Protein AF-V5GY57-F1 (afdb_monomer)

Mean predicted aligned error: 12.01 Å

Nearest PDB structures (foldseek):
  3sp1-assembly2_B  TM=2.865E-01  e=2.437E+00  Borreliella burgdorferi

Foldseek 3Di:
DDDDDDDDDPPDDDDADADDQDPLLPDDLVLNVQLVVQLCVPDDPVLVVLLVVLCVVVVHPHSSVSQNVLSVDRDSLVVVVVSDPPVSSVSSVVSSVVSVVVSVVVDDPPDDDDD

Sequence (115 aa):
MNSLSVCLVLVLFVVATSARQS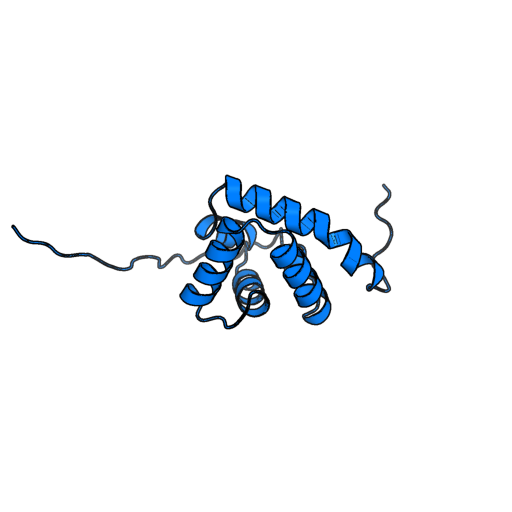FLCSMDDKALQEQLDCQRQFARAEMRRQLDQVNAELKCKDDLCSIRYLCRFANTEEALRQVFSWNQLSQFHQLVNRCRHGVQAARPGFGRWRG

Secondary structure (DSSP, 8-state):
----------------------GGGGS-HHHHHHHHHHHHHHS-HHHHHHHHHHHHHTT-SSHHHHHHHHTTSS-HHHHHHHHS-HHHHHHHHHHHHHHHHHHGGG-TT------

Structure (mmCIF, N/CA/C/O backbone):
data_AF-V5GY57-F1
#
_entry.id   AF-V5GY57-F1
#
loop_
_atom_site.group_PDB
_atom_site.id
_atom_site.type_symbol
_atom_site.label_atom_id
_atom_site.label_alt_id
_atom_site.label_comp_id
_atom_site.label_asym_id
_atom_site.label_entity_id
_atom_site.label_seq_id
_atom_site.pdbx_PDB_ins_code
_atom_site.Cartn_x
_atom_site.Cartn_y
_atom_site.Cartn_z
_atom_site.occupancy
_atom_site.B_iso_or_equiv
_atom_site.auth_seq_id
_ato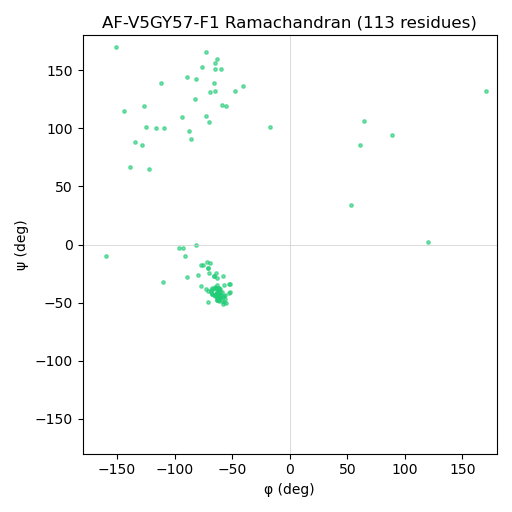m_site.auth_comp_id
_atom_site.auth_asym_id
_atom_site.auth_atom_id
_atom_site.pdbx_PDB_model_num
ATOM 1 N N . MET A 1 1 ? -24.617 4.859 35.527 1.00 45.19 1 MET A N 1
ATOM 2 C CA . MET A 1 1 ? -23.295 4.233 35.757 1.00 45.19 1 MET A CA 1
ATOM 3 C C . MET A 1 1 ? -23.384 2.760 35.375 1.00 45.19 1 MET A C 1
ATOM 5 O O . MET A 1 1 ? -24.442 2.189 35.605 1.00 45.19 1 MET A O 1
ATOM 9 N N . ASN A 1 2 ? -22.287 2.220 34.816 1.00 34.34 2 ASN A N 1
ATOM 10 C CA . ASN A 1 2 ? -22.024 0.849 34.311 1.00 34.34 2 ASN A CA 1
ATOM 11 C C . ASN A 1 2 ? -22.417 0.670 32.828 1.00 34.34 2 ASN A C 1
ATOM 13 O O . ASN A 1 2 ? -23.595 0.566 32.525 1.00 34.34 2 ASN A O 1
ATOM 17 N N . SER A 1 3 ? -21.542 0.819 31.821 1.00 48.03 3 SER A N 1
ATOM 18 C CA . SER A 1 3 ? -20.206 0.241 31.541 1.00 48.03 3 SER A CA 1
ATOM 19 C C . SER A 1 3 ? -20.238 -1.276 31.330 1.00 48.03 3 SER A C 1
ATOM 21 O O . SER A 1 3 ? -20.393 -2.008 32.302 1.00 48.03 3 SER A O 1
ATOM 23 N N . LEU A 1 4 ? -20.079 -1.729 30.076 1.00 46.94 4 LEU A N 1
ATOM 24 C CA . LEU A 1 4 ? -18.940 -2.537 29.603 1.00 46.94 4 LEU A CA 1
ATOM 25 C C . LEU A 1 4 ? -19.183 -3.075 28.178 1.00 46.94 4 LEU A C 1
ATOM 27 O O . LEU A 1 4 ? -20.237 -3.619 27.860 1.00 46.94 4 LEU A O 1
ATOM 31 N N . SER A 1 5 ? -18.159 -2.897 27.344 1.00 53.44 5 SER A N 1
ATOM 32 C CA . SER A 1 5 ? -17.963 -3.444 26.003 1.00 53.44 5 SER A CA 1
ATOM 33 C C . SER A 1 5 ? -18.386 -4.903 25.849 1.00 53.44 5 SER A C 1
ATOM 35 O O . SER A 1 5 ? -17.966 -5.755 26.629 1.00 53.44 5 SER A O 1
ATOM 37 N N . VAL A 1 6 ? -19.072 -5.212 24.747 1.00 49.66 6 VAL A N 1
ATOM 38 C CA . VAL A 1 6 ? -19.076 -6.567 24.185 1.00 49.66 6 VAL A CA 1
ATOM 39 C C . VAL A 1 6 ? -18.272 -6.532 22.894 1.00 49.66 6 VAL A C 1
ATOM 41 O O . VAL A 1 6 ? -18.710 -6.041 21.856 1.00 49.66 6 VAL A O 1
ATOM 44 N N . CYS A 1 7 ? -17.034 -6.994 23.032 1.00 44.28 7 CYS A N 1
ATOM 45 C CA . CYS A 1 7 ? -16.089 -7.263 21.966 1.00 44.28 7 CYS A CA 1
ATOM 46 C C . CYS A 1 7 ? -16.571 -8.401 21.052 1.00 44.28 7 CYS A C 1
ATOM 48 O O . CYS A 1 7 ? -17.164 -9.369 21.517 1.00 44.28 7 CYS A O 1
ATOM 50 N N . LEU A 1 8 ? -16.142 -8.318 19.788 1.00 50.69 8 LEU A N 1
ATOM 51 C CA . LEU A 1 8 ? -15.819 -9.448 18.908 1.00 50.69 8 LEU A CA 1
ATOM 52 C C . LEU A 1 8 ? -16.950 -10.440 18.588 1.00 50.69 8 LEU A C 1
ATOM 54 O O . LEU A 1 8 ? -17.002 -11.547 19.113 1.00 50.69 8 LEU A O 1
ATOM 58 N N . VAL A 1 9 ? -17.739 -10.113 17.562 1.00 51.53 9 VAL A N 1
ATOM 59 C CA . VAL A 1 9 ? -18.297 -11.140 16.670 1.00 51.53 9 VAL A CA 1
ATOM 60 C C . VAL A 1 9 ? -18.117 -10.688 15.222 1.00 51.53 9 VAL A C 1
ATOM 62 O O . VAL A 1 9 ? -18.989 -10.062 14.633 1.00 51.53 9 VAL A O 1
ATOM 65 N N . LEU A 1 10 ? -16.968 -11.018 14.637 1.00 44.72 10 LEU A N 1
ATOM 66 C CA . LEU A 1 10 ? -16.818 -11.120 13.184 1.00 44.72 10 LEU A CA 1
ATOM 67 C C . LEU A 1 10 ? -16.342 -12.534 12.858 1.00 44.72 10 LEU A C 1
ATOM 69 O O . LEU A 1 10 ? -15.233 -12.770 12.391 1.00 44.72 10 LEU A O 1
ATOM 73 N N . VAL A 1 11 ? -17.211 -13.498 13.160 1.00 58.12 11 VAL A N 1
ATOM 74 C CA . VAL A 1 11 ? -17.190 -14.801 12.502 1.00 58.12 11 VAL A CA 1
ATOM 75 C C . VAL A 1 11 ? -18.059 -14.647 11.260 1.00 58.12 11 VAL A C 1
ATOM 77 O O . VAL A 1 11 ? -19.281 -14.716 11.345 1.00 58.12 11 VAL A O 1
ATOM 80 N N . LEU A 1 12 ? -17.437 -14.404 10.110 1.00 44.22 12 LEU A N 1
ATOM 81 C CA . LEU A 1 12 ? -18.102 -14.538 8.818 1.00 44.22 12 LEU A CA 1
ATOM 82 C C . LEU A 1 12 ? -17.416 -15.653 8.036 1.00 44.22 12 LEU A C 1
ATOM 84 O O 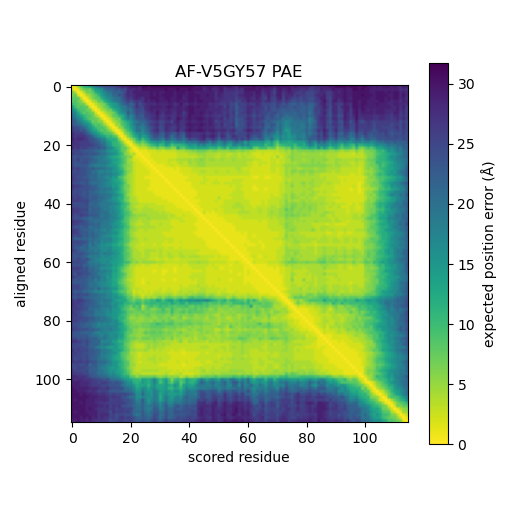. LEU A 1 12 ? -16.353 -15.485 7.444 1.00 44.22 12 LEU A O 1
ATOM 88 N N . PHE A 1 13 ? -18.064 -16.816 8.070 1.00 45.78 13 PHE A N 1
ATOM 89 C CA . PHE A 1 13 ? -17.940 -17.842 7.046 1.00 45.78 13 PHE A CA 1
ATOM 90 C C . PHE A 1 13 ? -18.275 -17.214 5.689 1.00 45.78 13 PHE A C 1
ATOM 92 O O . PHE A 1 13 ? -19.405 -16.776 5.48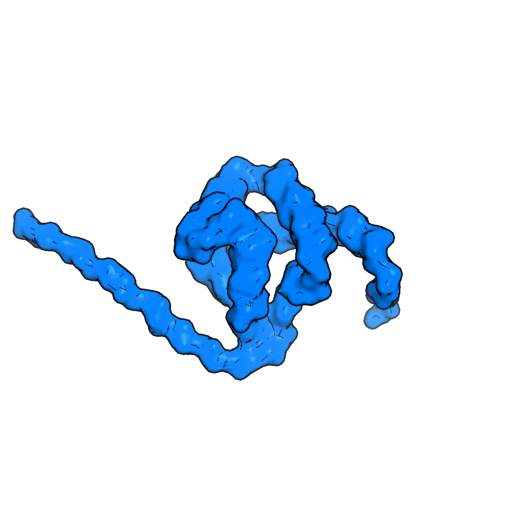7 1.00 45.78 13 PHE A O 1
ATOM 99 N N . VAL A 1 14 ? -17.335 -17.217 4.743 1.00 54.91 14 VAL A N 1
ATOM 100 C CA . VAL A 1 14 ? -17.647 -16.967 3.330 1.00 54.91 14 VAL A CA 1
ATOM 101 C C . VAL A 1 14 ? -17.118 -18.137 2.513 1.00 54.91 14 VAL A C 1
ATOM 103 O O . VAL A 1 14 ? -15.921 -18.277 2.263 1.00 54.91 14 VAL A O 1
ATOM 106 N N . VAL A 1 15 ? -18.059 -19.010 2.152 1.00 45.72 15 VAL A N 1
ATOM 107 C CA . VAL A 1 15 ? -17.893 -20.093 1.185 1.00 45.72 15 VAL A CA 1
ATOM 108 C C . VAL A 1 15 ? -17.630 -19.480 -0.190 1.00 45.72 15 VAL A C 1
ATOM 110 O O . VAL A 1 15 ? -18.299 -18.541 -0.618 1.00 45.72 15 VAL A O 1
ATOM 113 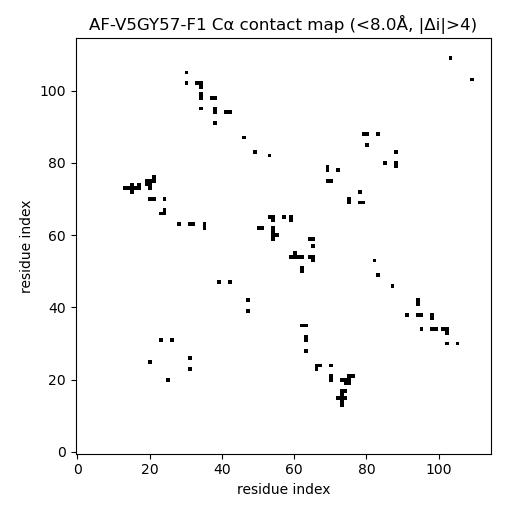N N . ALA A 1 16 ? -16.609 -20.010 -0.854 1.00 49.75 16 ALA A N 1
ATOM 114 C CA . ALA A 1 16 ? -16.045 -19.502 -2.087 1.00 49.75 16 ALA A CA 1
ATOM 115 C C . ALA A 1 16 ? -16.974 -19.667 -3.298 1.00 49.75 16 ALA A C 1
ATOM 117 O O . ALA A 1 16 ? -17.417 -20.769 -3.611 1.00 49.75 16 ALA A O 1
ATOM 118 N N . THR A 1 17 ? -17.139 -18.584 -4.059 1.00 45.50 17 THR A N 1
ATOM 119 C CA . THR A 1 17 ? -17.289 -18.655 -5.517 1.00 45.50 17 THR A CA 1
ATOM 120 C C . THR A 1 17 ? -16.240 -17.725 -6.130 1.00 45.50 17 THR A C 1
ATOM 122 O O . THR A 1 17 ? -16.143 -16.546 -5.798 1.00 45.50 17 THR A O 1
ATOM 125 N N . SER A 1 18 ? -15.349 -18.296 -6.935 1.00 51.50 18 SER A N 1
ATOM 126 C CA . SER A 1 18 ? -14.202 -17.637 -7.555 1.00 51.50 18 SER A CA 1
ATOM 127 C C . SER A 1 18 ? -14.623 -16.884 -8.817 1.00 51.50 18 SER A C 1
ATOM 129 O O . SER A 1 18 ? -15.170 -17.494 -9.729 1.00 51.50 18 SER A O 1
ATOM 131 N N . ALA A 1 19 ? -14.321 -15.583 -8.919 1.00 45.44 19 ALA A N 1
ATOM 132 C CA . ALA A 1 19 ? -14.337 -14.905 -10.228 1.00 45.44 19 ALA A CA 1
ATOM 133 C C . ALA A 1 19 ? -13.543 -13.588 -10.351 1.00 45.44 19 ALA A C 1
ATOM 135 O O . ALA A 1 19 ? -13.386 -13.101 -11.468 1.00 45.44 19 ALA A O 1
ATOM 136 N N . ARG A 1 20 ? -13.023 -12.976 -9.276 1.00 52.16 20 ARG A N 1
ATOM 137 C CA . ARG A 1 20 ? -12.196 -11.754 -9.390 1.00 52.16 20 ARG A CA 1
ATOM 138 C C . ARG A 1 20 ? -11.001 -11.801 -8.445 1.00 52.16 20 ARG A C 1
ATOM 140 O O . ARG A 1 20 ? -10.917 -11.039 -7.488 1.00 52.16 20 ARG A O 1
ATOM 147 N N . GLN A 1 21 ? -10.071 -12.719 -8.704 1.00 57.91 21 GLN A N 1
ATOM 148 C CA . GLN A 1 21 ? -8.761 -12.662 -8.060 1.00 57.91 21 GLN A CA 1
ATOM 149 C C . GLN A 1 21 ? -8.131 -11.310 -8.426 1.00 57.91 21 GLN A C 1
ATOM 151 O O . GLN A 1 21 ? -8.010 -10.979 -9.607 1.00 57.91 21 GLN A O 1
ATOM 156 N N . SER A 1 22 ? -7.821 -10.486 -7.421 1.00 68.94 22 SER A N 1
ATOM 157 C CA . SER A 1 22 ? -7.313 -9.137 -7.676 1.00 68.94 22 SER A CA 1
ATOM 158 C C . SER A 1 22 ? -6.007 -9.204 -8.481 1.00 68.94 22 SER A C 1
ATOM 160 O O . SER A 1 22 ? -5.248 -10.168 -8.371 1.00 68.94 22 SER A O 1
ATOM 162 N N . PHE A 1 23 ? -5.715 -8.176 -9.284 1.00 78.69 23 PHE A N 1
ATOM 163 C CA . PHE A 1 23 ? -4.466 -8.098 -10.056 1.00 78.69 23 PHE A CA 1
ATOM 164 C C . PHE A 1 23 ? -3.214 -8.291 -9.183 1.00 78.69 23 PHE A C 1
ATOM 166 O O . PHE A 1 23 ? -2.248 -8.907 -9.621 1.00 78.69 23 PHE A O 1
ATOM 173 N N . LEU A 1 24 ? -3.257 -7.823 -7.932 1.00 80.81 24 LEU A N 1
ATOM 174 C CA . LEU A 1 24 ? -2.179 -7.996 -6.956 1.00 80.81 24 LEU A CA 1
ATOM 175 C C . LEU A 1 24 ? -1.976 -9.472 -6.584 1.00 80.81 24 LEU A C 1
ATOM 177 O O . LEU A 1 24 ? -0.850 -9.935 -6.444 1.00 80.81 24 LEU A O 1
ATOM 181 N N . CYS A 1 25 ? -3.061 -10.242 -6.493 1.00 84.75 25 CYS A N 1
ATOM 182 C CA . CYS A 1 25 ? -3.013 -11.651 -6.115 1.00 84.75 25 CYS A CA 1
ATOM 183 C C . CYS A 1 25 ? -2.435 -12.569 -7.197 1.00 84.75 25 CYS A C 1
ATOM 185 O O . CYS A 1 25 ? -2.109 -13.711 -6.886 1.00 84.75 25 CYS A O 1
ATOM 187 N N . SER A 1 26 ? -2.326 -12.109 -8.449 1.00 83.81 26 SER A N 1
ATOM 188 C CA . SER A 1 26 ? -1.699 -12.867 -9.542 1.00 83.81 26 SER A CA 1
ATOM 189 C C . SER A 1 26 ? -0.229 -12.503 -9.775 1.00 83.81 26 SER A C 1
ATOM 191 O O . SER A 1 26 ? 0.413 -13.077 -10.654 1.00 83.81 26 SER A O 1
ATOM 193 N N . MET A 1 27 ? 0.316 -11.530 -9.041 1.00 82.75 27 MET A N 1
ATOM 194 C CA . MET A 1 27 ? 1.742 -11.192 -9.073 1.00 82.75 27 MET A CA 1
ATOM 195 C C . MET A 1 27 ? 2.561 -12.212 -8.284 1.00 82.75 27 MET A C 1
ATOM 197 O O . MET A 1 27 ? 2.050 -12.809 -7.335 1.00 82.75 27 MET A O 1
ATOM 201 N N . ASP A 1 28 ? 3.830 -12.395 -8.647 1.00 87.81 28 ASP A N 1
ATOM 202 C CA . ASP A 1 28 ? 4.829 -13.000 -7.761 1.00 87.81 28 ASP A CA 1
ATOM 203 C C . ASP A 1 28 ? 5.224 -12.016 -6.647 1.00 87.81 28 ASP A C 1
ATOM 205 O O . ASP A 1 28 ? 4.897 -10.832 -6.714 1.00 87.81 28 ASP A O 1
ATOM 209 N N . ASP A 1 29 ? 5.889 -12.501 -5.597 1.00 87.75 29 ASP A N 1
ATOM 210 C CA . ASP A 1 29 ? 6.181 -11.690 -4.407 1.00 87.75 29 ASP A CA 1
ATOM 211 C C . ASP A 1 29 ? 7.092 -10.498 -4.697 1.00 87.75 29 ASP A C 1
ATOM 213 O O . ASP A 1 29 ? 6.896 -9.436 -4.112 1.00 87.75 29 ASP A O 1
ATOM 217 N N . LYS A 1 30 ? 8.046 -10.632 -5.624 1.00 87.19 30 LYS A N 1
ATOM 218 C CA . LYS A 1 30 ? 8.964 -9.540 -5.959 1.00 87.19 30 LYS A CA 1
ATOM 219 C C . LYS A 1 30 ? 8.225 -8.433 -6.708 1.00 87.19 30 LYS A C 1
ATOM 221 O O . LYS A 1 30 ? 8.293 -7.273 -6.313 1.00 87.19 30 LYS A O 1
ATOM 226 N N . ALA A 1 31 ? 7.474 -8.801 -7.744 1.00 85.69 31 ALA A N 1
ATOM 227 C CA . ALA A 1 31 ? 6.651 -7.861 -8.500 1.00 85.69 31 ALA A CA 1
ATOM 228 C C . ALA A 1 31 ? 5.572 -7.201 -7.624 1.00 85.69 31 ALA A C 1
ATOM 230 O O . ALA A 1 31 ? 5.272 -6.016 -7.778 1.00 85.69 31 ALA A O 1
ATOM 231 N N . LEU A 1 32 ? 4.992 -7.963 -6.692 1.00 87.94 32 LEU A N 1
ATOM 232 C CA . LEU A 1 32 ? 4.017 -7.448 -5.741 1.00 87.94 32 LEU A CA 1
ATOM 233 C C . LEU A 1 32 ? 4.661 -6.472 -4.750 1.00 87.94 32 LEU A C 1
ATOM 235 O O . LEU A 1 32 ? 4.089 -5.415 -4.505 1.00 87.94 32 LEU A O 1
ATOM 239 N N . GLN A 1 33 ? 5.850 -6.774 -4.228 1.00 89.56 33 GLN A N 1
ATOM 240 C CA . GLN A 1 33 ? 6.583 -5.866 -3.347 1.00 89.56 33 GLN A CA 1
ATOM 241 C C . GLN A 1 33 ? 6.877 -4.530 -4.046 1.00 89.56 33 GLN A C 1
ATOM 243 O O . GLN A 1 33 ? 6.542 -3.479 -3.510 1.00 89.56 33 GLN A O 1
ATOM 248 N N . GLU A 1 34 ? 7.401 -4.557 -5.275 1.00 88.25 34 GLU A N 1
ATOM 249 C CA . GLU A 1 34 ? 7.671 -3.343 -6.066 1.00 88.25 34 GLU A CA 1
ATOM 250 C C . GLU A 1 34 ? 6.393 -2.518 -6.308 1.00 88.25 34 GLU A C 1
ATOM 252 O O . GLU A 1 34 ? 6.380 -1.286 -6.198 1.00 88.25 34 GLU A O 1
ATOM 257 N N . GLN A 1 35 ? 5.285 -3.203 -6.597 1.00 88.19 35 GLN A N 1
ATOM 258 C CA . GLN A 1 35 ? 3.973 -2.589 -6.762 1.00 88.19 35 GLN A CA 1
ATOM 259 C C . GLN A 1 35 ? 3.496 -1.908 -5.466 1.00 88.19 35 GLN A C 1
ATOM 261 O O . GLN A 1 35 ? 2.939 -0.808 -5.528 1.00 88.19 35 GLN A O 1
ATOM 266 N N . LEU A 1 36 ? 3.690 -2.541 -4.307 1.00 89.94 36 LEU A N 1
ATOM 267 C CA . LEU A 1 36 ? 3.282 -2.018 -2.999 1.00 89.94 36 LEU A CA 1
ATOM 268 C C . LEU A 1 36 ? 4.172 -0.864 -2.535 1.00 89.94 36 LEU A C 1
ATOM 270 O O . LEU A 1 36 ? 3.653 0.136 -2.040 1.00 89.94 36 LEU A O 1
ATOM 274 N N . ASP A 1 37 ? 5.477 -0.931 -2.789 1.00 90.50 37 ASP A N 1
ATOM 275 C CA . ASP A 1 37 ? 6.412 0.155 -2.488 1.00 90.50 37 ASP A CA 1
ATOM 276 C C . ASP A 1 37 ? 6.051 1.422 -3.278 1.00 90.50 37 ASP A C 1
ATOM 278 O O . ASP A 1 37 ? 5.966 2.517 -2.710 1.00 90.50 37 ASP A O 1
ATOM 282 N N . CYS A 1 38 ? 5.725 1.278 -4.569 1.00 89.44 38 CYS A N 1
ATOM 283 C CA . CYS A 1 38 ? 5.198 2.382 -5.371 1.00 89.44 38 CYS A CA 1
ATOM 284 C C . CYS A 1 38 ? 3.880 2.928 -4.793 1.00 89.44 38 CYS A C 1
ATOM 286 O O . CYS A 1 38 ? 3.705 4.145 -4.668 1.00 89.44 38 CYS A O 1
ATOM 288 N N . GLN A 1 39 ? 2.946 2.053 -4.402 1.00 89.25 39 GLN A N 1
ATOM 289 C CA . GLN A 1 39 ? 1.680 2.489 -3.810 1.00 89.25 39 GLN A CA 1
ATOM 290 C C . GLN A 1 39 ? 1.913 3.269 -2.521 1.00 89.25 39 GLN A C 1
ATOM 292 O O . GLN A 1 39 ? 1.350 4.354 -2.386 1.00 89.25 39 GLN A O 1
ATOM 297 N N . ARG A 1 40 ? 2.776 2.789 -1.615 1.00 88.75 40 ARG A N 1
ATOM 298 C CA . ARG A 1 40 ? 3.164 3.530 -0.408 1.00 88.75 40 ARG A CA 1
ATOM 299 C C . ARG A 1 40 ? 3.766 4.877 -0.760 1.00 88.75 40 ARG A C 1
ATOM 301 O O . ARG A 1 40 ? 3.370 5.880 -0.167 1.00 88.75 40 ARG A O 1
ATOM 308 N N . GLN A 1 41 ? 4.672 4.937 -1.734 1.00 90.56 41 GLN A N 1
ATOM 309 C CA . GLN A 1 41 ? 5.316 6.183 -2.143 1.00 90.56 41 GLN A CA 1
ATOM 310 C C . GLN A 1 41 ? 4.292 7.245 -2.568 1.00 90.56 41 GLN A C 1
ATOM 312 O O . GLN A 1 41 ? 4.384 8.389 -2.121 1.00 90.56 41 GLN A O 1
ATOM 317 N N . PHE A 1 42 ? 3.278 6.868 -3.351 1.00 89.38 42 PHE A N 1
ATOM 318 C CA . PHE A 1 42 ? 2.242 7.790 -3.835 1.00 89.38 42 PHE A CA 1
ATOM 319 C C . PHE A 1 42 ? 1.003 7.898 -2.934 1.00 89.38 42 PHE A C 1
ATOM 321 O O . PHE A 1 42 ? 0.161 8.775 -3.150 1.00 89.38 42 PHE A O 1
ATOM 328 N N . ALA A 1 43 ? 0.875 7.037 -1.926 1.00 87.44 43 ALA A N 1
ATOM 329 C CA . ALA A 1 43 ? -0.219 7.072 -0.972 1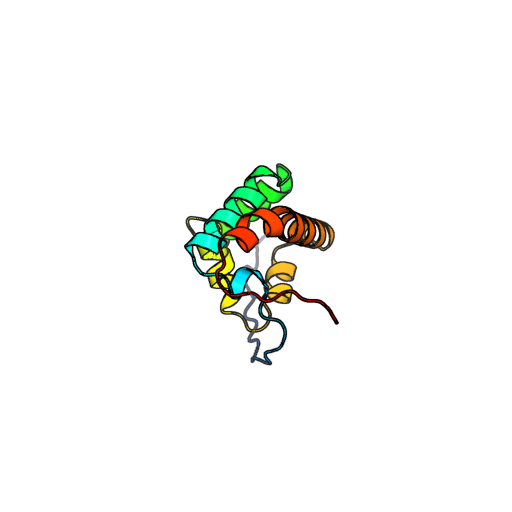.00 87.44 43 ALA A CA 1
ATOM 330 C C . ALA A 1 43 ? -0.169 8.346 -0.125 1.00 87.44 43 ALA A C 1
ATOM 332 O O . ALA A 1 43 ? 0.884 8.767 0.364 1.00 87.44 43 ALA A O 1
ATOM 333 N N . ARG A 1 44 ? -1.348 8.933 0.101 1.00 89.31 44 ARG A N 1
ATOM 334 C CA . ARG A 1 44 ? -1.526 10.017 1.074 1.00 89.31 44 ARG A CA 1
ATOM 335 C C . ARG A 1 44 ? -1.250 9.498 2.487 1.00 89.31 44 ARG A C 1
ATOM 337 O O . ARG A 1 44 ? -1.435 8.313 2.754 1.00 89.31 44 ARG A O 1
ATOM 344 N N . ALA A 1 45 ? -0.882 10.397 3.401 1.00 88.56 45 ALA A N 1
ATOM 345 C CA . ALA A 1 45 ? -0.564 10.047 4.788 1.00 88.56 45 ALA A CA 1
ATOM 346 C C . ALA A 1 45 ? -1.672 9.226 5.472 1.00 88.56 45 ALA A C 1
ATOM 348 O O . ALA A 1 45 ? -1.374 8.239 6.133 1.00 88.56 45 ALA A O 1
ATOM 349 N N . GLU A 1 46 ? -2.939 9.585 5.249 1.00 85.44 46 GLU A N 1
ATOM 350 C CA . GLU A 1 46 ? -4.079 8.837 5.786 1.00 85.44 46 GLU A CA 1
ATOM 351 C C . GLU A 1 46 ? -4.122 7.397 5.265 1.00 85.44 46 GLU A C 1
ATOM 353 O O . GLU A 1 46 ? -4.239 6.457 6.037 1.00 85.44 46 GLU A O 1
ATOM 358 N N . MET A 1 47 ? -3.934 7.201 3.959 1.00 84.38 47 MET A N 1
ATOM 359 C CA . MET A 1 47 ? -3.928 5.867 3.360 1.00 84.38 47 MET A CA 1
ATOM 360 C C . MET A 1 47 ? -2.764 5.008 3.874 1.00 84.38 47 MET A C 1
ATOM 362 O O . MET A 1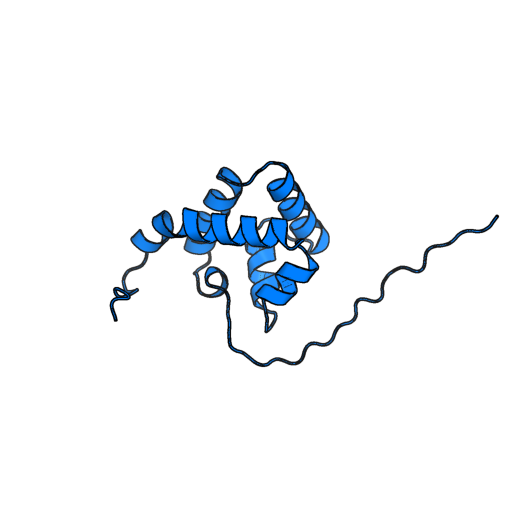 47 ? -2.937 3.816 4.102 1.00 84.38 47 MET A O 1
ATOM 366 N N . ARG A 1 48 ? -1.588 5.611 4.098 1.00 89.06 48 ARG A N 1
ATOM 367 C CA . ARG A 1 48 ? -0.443 4.915 4.708 1.00 89.06 48 ARG A CA 1
ATOM 368 C C . ARG A 1 48 ? -0.764 4.449 6.127 1.00 89.06 48 ARG A C 1
ATOM 370 O O . ARG A 1 48 ? -0.518 3.294 6.438 1.00 89.06 48 ARG A O 1
ATOM 377 N N . ARG A 1 49 ? -1.375 5.315 6.944 1.00 89.81 49 ARG A N 1
ATOM 378 C CA . ARG A 1 49 ? -1.814 4.955 8.302 1.00 89.81 49 ARG A CA 1
ATOM 379 C C . ARG A 1 49 ? -2.825 3.819 8.294 1.00 89.81 49 ARG A C 1
ATOM 381 O O . ARG A 1 49 ? -2.715 2.923 9.118 1.00 89.81 49 ARG A O 1
ATOM 388 N N . GLN A 1 50 ? -3.767 3.838 7.354 1.00 86.00 50 GLN A N 1
ATOM 389 C CA . GLN A 1 50 ? -4.715 2.738 7.202 1.00 86.00 50 GLN A CA 1
ATOM 390 C C . GLN A 1 50 ? -3.994 1.437 6.855 1.00 86.00 50 GLN A C 1
ATOM 392 O O . GLN A 1 50 ? -4.216 0.450 7.538 1.00 86.00 50 GLN A O 1
ATOM 397 N N . LEU A 1 51 ? -3.075 1.437 5.880 1.00 87.44 51 LEU A N 1
ATOM 398 C CA . LEU A 1 51 ? -2.259 0.257 5.551 1.00 87.44 51 LEU A CA 1
ATOM 399 C C . LEU A 1 51 ? -1.473 -0.264 6.768 1.00 87.44 51 LEU A C 1
ATOM 401 O O . LEU A 1 51 ? -1.472 -1.464 7.030 1.00 87.44 51 LEU A O 1
ATOM 405 N N . ASP A 1 52 ? -0.866 0.633 7.549 1.00 91.12 52 ASP A N 1
ATOM 406 C CA . ASP A 1 52 ? -0.173 0.273 8.790 1.00 91.12 52 ASP A CA 1
ATOM 407 C C . ASP A 1 52 ? -1.135 -0.350 9.823 1.00 91.12 52 ASP A C 1
ATOM 409 O O . ASP A 1 52 ? -0.785 -1.335 10.475 1.00 91.12 52 ASP A O 1
ATOM 413 N N . GLN A 1 53 ? -2.362 0.170 9.940 1.00 88.75 53 GLN A N 1
ATOM 414 C CA . GLN A 1 53 ? -3.403 -0.392 10.802 1.00 88.75 53 GLN A CA 1
ATOM 415 C C . GLN A 1 53 ? -3.838 -1.787 10.333 1.00 88.75 53 GLN A C 1
ATOM 417 O O . GLN A 1 53 ? -3.905 -2.698 11.157 1.00 88.75 53 GLN A O 1
ATOM 422 N N . VAL A 1 54 ? -4.047 -1.991 9.026 1.00 85.44 54 VAL A N 1
ATOM 423 C CA . VAL A 1 54 ? -4.352 -3.317 8.454 1.00 85.44 54 VAL A CA 1
ATOM 424 C C . VAL A 1 54 ? -3.264 -4.317 8.822 1.00 85.44 54 VAL A C 1
ATOM 426 O O . VAL A 1 54 ? -3.551 -5.428 9.266 1.00 85.44 54 VAL A O 1
ATOM 429 N N . ASN A 1 55 ? -2.000 -3.924 8.656 1.00 88.88 55 ASN A N 1
ATOM 430 C CA . ASN A 1 55 ? -0.870 -4.778 8.993 1.00 88.88 55 ASN A CA 1
ATOM 431 C C . ASN A 1 55 ? -0.874 -5.128 10.483 1.00 88.88 55 ASN A C 1
ATOM 433 O O . ASN A 1 55 ? -0.699 -6.294 10.829 1.00 88.88 55 ASN A O 1
ATOM 437 N N . ALA A 1 56 ? -1.135 -4.159 11.363 1.00 89.88 56 ALA A N 1
ATOM 438 C CA . ALA A 1 56 ? -1.215 -4.397 12.800 1.00 89.88 56 ALA A CA 1
ATOM 439 C C . ALA A 1 56 ? -2.362 -5.355 13.176 1.00 89.88 56 ALA A C 1
ATOM 441 O O . ALA A 1 56 ? -2.144 -6.302 13.935 1.00 89.88 56 ALA A O 1
ATOM 442 N N . GLU A 1 57 ? -3.558 -5.155 12.617 1.00 86.12 57 GLU A N 1
ATOM 443 C CA . GLU A 1 57 ? -4.739 -5.993 12.869 1.00 86.12 57 GLU A CA 1
ATOM 444 C C . GLU A 1 57 ? -4.535 -7.432 12.382 1.00 86.12 57 GLU A C 1
ATOM 446 O O . GLU A 1 57 ? -4.840 -8.389 13.098 1.00 86.12 57 GLU A O 1
ATOM 451 N N . LEU A 1 58 ? -3.940 -7.594 11.198 1.00 84.81 58 LEU A N 1
ATOM 452 C CA . LEU A 1 58 ? -3.612 -8.899 10.620 1.00 84.81 58 LEU A CA 1
ATOM 453 C C . LEU A 1 58 ? -2.311 -9.501 11.171 1.00 84.81 58 LEU A C 1
ATOM 455 O O . LEU A 1 58 ? -1.935 -10.605 10.776 1.00 84.81 58 LEU A O 1
ATOM 459 N N . LYS A 1 59 ? -1.622 -8.802 12.085 1.00 90.56 59 LYS A N 1
ATOM 460 C CA . LYS A 1 59 ? -0.305 -9.177 12.634 1.00 90.56 59 LYS A CA 1
ATOM 461 C C . LYS A 1 59 ? 0.747 -9.436 11.547 1.00 90.56 59 LYS A C 1
ATOM 463 O O . LYS A 1 59 ? 1.626 -10.284 11.696 1.00 90.56 59 LYS A O 1
ATOM 468 N N . CYS A 1 60 ? 0.649 -8.694 10.453 1.00 90.31 60 CYS A N 1
ATOM 469 C CA . CYS A 1 60 ? 1.590 -8.696 9.349 1.00 90.31 60 CYS A CA 1
ATOM 470 C C . CYS A 1 60 ? 2.703 -7.669 9.576 1.00 90.31 60 CYS A C 1
ATOM 472 O O . CYS A 1 60 ? 2.482 -6.588 10.115 1.00 90.31 60 CYS A O 1
ATOM 474 N N . LYS A 1 61 ? 3.920 -8.011 9.143 1.00 90.56 61 LYS A N 1
ATOM 475 C CA . LYS A 1 61 ? 5.095 -7.130 9.244 1.00 90.56 61 LYS A CA 1
ATOM 476 C C . LYS A 1 61 ? 5.126 -6.058 8.146 1.00 90.56 61 LYS A C 1
ATOM 478 O O . LYS A 1 61 ? 5.730 -5.008 8.340 1.00 90.56 61 LYS A O 1
ATOM 483 N N . ASP A 1 62 ? 4.503 -6.339 7.007 1.00 90.81 62 ASP A N 1
ATOM 484 C CA . ASP A 1 62 ? 4.520 -5.512 5.804 1.00 90.81 62 ASP A CA 1
ATOM 485 C C . ASP A 1 62 ? 3.229 -5.676 4.984 1.00 90.81 62 ASP A C 1
ATOM 487 O O . ASP A 1 62 ? 2.401 -6.558 5.240 1.00 90.81 62 ASP A O 1
ATOM 491 N N . ASP A 1 63 ? 3.078 -4.803 3.984 1.00 89.69 63 ASP A N 1
ATOM 492 C CA . ASP A 1 63 ? 1.922 -4.782 3.085 1.00 89.69 63 ASP A CA 1
ATOM 493 C C . ASP A 1 63 ? 1.856 -6.045 2.205 1.00 89.69 63 ASP A C 1
ATOM 495 O O . ASP A 1 63 ? 0.778 -6.465 1.787 1.00 89.69 63 ASP A O 1
ATOM 499 N N . LEU A 1 64 ? 2.999 -6.680 1.916 1.00 91.81 64 LEU A N 1
ATOM 500 C CA . LEU A 1 64 ? 3.044 -7.918 1.137 1.00 91.81 64 LEU A CA 1
ATOM 501 C C . LEU A 1 64 ? 2.310 -9.035 1.881 1.00 91.81 64 LEU A C 1
ATOM 503 O O . LEU A 1 64 ? 1.451 -9.703 1.303 1.00 91.81 64 LEU A O 1
ATOM 507 N N . CYS A 1 65 ? 2.601 -9.203 3.171 1.00 91.56 65 CYS A N 1
ATOM 508 C CA . CYS A 1 65 ? 1.923 -10.159 4.035 1.00 91.56 65 CYS A CA 1
ATOM 509 C C . CYS A 1 65 ? 0.412 -9.918 4.078 1.00 91.56 65 CYS A C 1
ATOM 511 O O . CYS A 1 65 ? -0.356 -10.863 3.874 1.00 91.56 65 CYS A O 1
ATOM 513 N N . SER A 1 66 ? -0.031 -8.677 4.306 1.00 89.75 66 SER A N 1
ATOM 514 C CA . SER A 1 66 ? -1.461 -8.379 4.442 1.00 89.75 66 SER A CA 1
ATOM 515 C C . SER A 1 66 ? -2.202 -8.575 3.125 1.00 89.75 66 SER A C 1
ATOM 517 O O . SER A 1 66 ? -3.241 -9.232 3.105 1.00 89.75 66 SER A O 1
ATOM 519 N N . ILE A 1 67 ? -1.643 -8.134 1.997 1.00 87.31 67 ILE A N 1
ATOM 520 C CA . ILE A 1 67 ? -2.247 -8.373 0.682 1.00 87.31 67 ILE A CA 1
ATOM 521 C C . ILE A 1 67 ? -2.278 -9.867 0.350 1.00 87.31 67 ILE A C 1
ATOM 523 O O . ILE A 1 67 ? -3.315 -10.363 -0.087 1.00 87.31 67 ILE A O 1
ATOM 527 N N . ARG A 1 68 ? -1.209 -10.630 0.616 1.00 88.00 68 ARG A N 1
ATOM 528 C CA . ARG A 1 68 ? -1.209 -12.093 0.426 1.00 88.00 68 ARG A CA 1
ATOM 529 C C . ARG A 1 68 ? -2.219 -12.799 1.318 1.00 88.00 68 ARG A C 1
ATOM 531 O O . ARG A 1 68 ? -2.851 -13.752 0.866 1.00 88.00 68 ARG A O 1
ATOM 538 N N . TYR A 1 69 ? -2.391 -12.337 2.551 1.00 85.31 69 TYR A N 1
ATOM 539 C CA . TYR A 1 69 ? -3.428 -12.826 3.449 1.00 85.31 69 TYR A CA 1
ATOM 540 C C . TYR A 1 69 ? -4.820 -12.557 2.860 1.00 85.31 69 TYR A C 1
ATOM 542 O O . TYR A 1 69 ? -5.615 -13.486 2.726 1.00 85.31 69 TYR A O 1
ATOM 550 N N . LEU A 1 70 ? -5.078 -11.330 2.393 1.00 82.81 70 LEU A N 1
ATOM 551 C CA . LEU A 1 70 ? -6.340 -10.950 1.749 1.00 82.81 70 LEU A CA 1
ATOM 552 C C . LEU A 1 70 ? -6.601 -11.721 0.438 1.00 82.81 70 LEU A C 1
ATOM 554 O O . LEU A 1 70 ? -7.749 -11.987 0.082 1.00 82.81 70 LEU A O 1
ATOM 558 N N . CYS A 1 71 ? -5.548 -12.141 -0.265 1.00 83.12 71 CYS A N 1
ATOM 559 C CA . CYS A 1 71 ? -5.641 -12.986 -1.457 1.00 83.12 71 CYS A CA 1
ATOM 560 C C . CYS A 1 71 ? -6.093 -14.426 -1.178 1.00 83.12 71 CYS A C 1
ATOM 562 O O . CYS A 1 71 ? -6.472 -15.121 -2.118 1.00 83.12 71 CYS A O 1
ATOM 564 N N . ARG A 1 72 ? -6.047 -14.894 0.077 1.00 81.81 72 ARG A N 1
ATOM 565 C CA . ARG A 1 72 ? -6.550 -16.229 0.450 1.00 81.81 72 ARG A CA 1
ATOM 566 C C . ARG A 1 72 ? -8.074 -16.270 0.548 1.00 81.81 72 ARG A C 1
ATOM 568 O O . ARG A 1 72 ? -8.648 -17.354 0.513 1.00 81.81 72 ARG A O 1
ATOM 575 N N . PHE A 1 73 ? -8.727 -15.113 0.660 1.00 75.31 73 PHE A N 1
ATOM 576 C CA . PHE A 1 73 ? -10.182 -15.028 0.628 1.00 75.31 73 PHE A CA 1
ATOM 577 C C . PHE A 1 73 ? -10.680 -15.054 -0.814 1.00 75.31 73 PHE A C 1
ATOM 579 O O . PHE A 1 73 ? -10.092 -14.438 -1.704 1.00 75.31 73 PHE A O 1
ATOM 586 N N . ALA A 1 74 ? -11.808 -15.731 -1.032 1.00 58.16 74 ALA A N 1
ATOM 587 C CA . ALA A 1 74 ? -12.406 -15.891 -2.356 1.00 58.16 74 ALA A CA 1
ATOM 588 C C . ALA A 1 74 ? -12.740 -14.550 -3.037 1.00 58.16 74 ALA A C 1
ATOM 590 O O . ALA A 1 74 ? -12.733 -14.465 -4.266 1.00 58.16 74 ALA A O 1
ATOM 591 N N . ASN A 1 75 ? -12.993 -13.502 -2.244 1.00 69.12 75 ASN A N 1
ATOM 592 C CA . ASN A 1 75 ? -13.291 -12.162 -2.726 1.00 69.12 75 ASN A CA 1
ATOM 593 C C . ASN A 1 75 ? -12.383 -11.118 -2.059 1.00 69.12 75 ASN A C 1
ATOM 595 O O . ASN A 1 75 ? -12.738 -10.493 -1.061 1.00 69.12 75 ASN A O 1
ATOM 599 N N . THR A 1 76 ? -11.191 -10.920 -2.627 1.00 70.44 76 THR A N 1
ATOM 600 C CA . THR A 1 76 ? -10.221 -9.930 -2.132 1.00 70.44 76 THR A CA 1
ATOM 601 C C . THR A 1 76 ? -10.804 -8.515 -2.100 1.00 70.44 76 THR A C 1
ATOM 603 O O . THR A 1 76 ? -10.490 -7.752 -1.197 1.00 70.44 76 THR A O 1
ATOM 606 N N . GLU A 1 77 ? -11.666 -8.148 -3.052 1.00 71.62 77 GLU A N 1
ATOM 607 C CA . GLU A 1 77 ? -12.287 -6.816 -3.093 1.00 71.62 77 GLU A CA 1
ATOM 608 C C . GLU A 1 77 ? -13.260 -6.601 -1.927 1.00 71.62 77 GLU A C 1
ATOM 610 O O . GLU A 1 77 ? -13.315 -5.520 -1.348 1.00 71.62 77 GLU A O 1
ATOM 615 N N . GLU A 1 78 ? -13.997 -7.638 -1.543 1.00 71.19 78 GLU A N 1
ATOM 616 C CA . GLU A 1 78 ? -14.871 -7.603 -0.372 1.00 71.19 78 GLU A CA 1
ATOM 617 C C . GLU A 1 78 ? -14.075 -7.578 0.934 1.00 71.19 78 GLU A C 1
ATOM 619 O O . GLU A 1 78 ? -14.390 -6.784 1.816 1.00 71.19 78 GLU A O 1
ATOM 624 N N . ALA A 1 79 ? -12.986 -8.344 1.021 1.00 74.50 79 ALA A N 1
ATOM 625 C CA . ALA A 1 79 ? -12.073 -8.273 2.158 1.00 74.50 79 ALA A CA 1
ATOM 626 C C . ALA A 1 79 ? -11.439 -6.872 2.285 1.00 74.50 79 ALA A C 1
ATOM 628 O O . ALA A 1 79 ? -11.359 -6.321 3.377 1.00 74.50 79 ALA A O 1
ATOM 629 N N . LEU A 1 80 ? -11.079 -6.237 1.164 1.00 75.56 80 LEU A N 1
ATOM 630 C CA . LEU A 1 80 ? -10.611 -4.849 1.146 1.00 75.56 80 LEU A CA 1
ATOM 631 C C . LEU A 1 80 ? -11.707 -3.859 1.569 1.00 75.56 80 LEU A C 1
ATOM 633 O O . LEU A 1 80 ? -11.401 -2.904 2.272 1.00 75.56 80 LEU A O 1
ATOM 637 N N . ARG A 1 81 ? -12.977 -4.073 1.198 1.00 78.62 81 ARG A N 1
ATOM 638 C CA . ARG A 1 81 ? -14.107 -3.230 1.648 1.00 78.62 81 ARG A CA 1
ATOM 639 C C . ARG A 1 81 ? -14.374 -3.312 3.147 1.00 78.62 81 ARG A C 1
ATOM 641 O O . ARG A 1 81 ? -14.915 -2.363 3.701 1.00 78.62 81 ARG A O 1
ATOM 648 N N . GLN A 1 82 ? -14.031 -4.422 3.798 1.00 75.56 82 GLN A N 1
ATOM 649 C CA . GLN A 1 82 ? -14.151 -4.526 5.257 1.00 75.56 82 GLN A CA 1
ATOM 650 C C . GLN A 1 82 ? -13.118 -3.664 5.988 1.00 75.56 82 GLN A C 1
ATOM 652 O O . GLN A 1 82 ? -13.318 -3.323 7.148 1.00 75.56 82 GLN A O 1
ATOM 657 N N . VAL A 1 83 ? -12.039 -3.300 5.297 1.00 73.25 83 VAL A N 1
ATOM 658 C CA . VAL A 1 83 ? -10.881 -2.623 5.879 1.00 73.25 83 VAL A CA 1
ATOM 659 C C . VAL A 1 83 ? -10.775 -1.166 5.413 1.00 73.25 83 VAL A C 1
ATOM 661 O O . VAL A 1 83 ? -10.354 -0.294 6.165 1.00 73.25 83 VAL A O 1
ATOM 664 N N . PHE A 1 84 ? -11.203 -0.872 4.186 1.00 76.19 84 PHE A N 1
ATOM 665 C CA . PHE A 1 84 ? -11.186 0.464 3.599 1.00 76.19 84 PHE A CA 1
ATOM 666 C C . PHE A 1 84 ? -12.598 1.015 3.410 1.00 76.19 84 PHE A C 1
ATOM 668 O O . PHE A 1 84 ? -13.487 0.340 2.892 1.00 76.19 84 PHE A O 1
ATOM 675 N N . SER A 1 85 ? -12.782 2.305 3.704 1.00 80.81 85 SER A N 1
ATOM 676 C CA . SER A 1 85 ? -13.967 3.038 3.241 1.00 80.81 85 SER A CA 1
ATOM 677 C C . SER A 1 85 ? -14.011 3.105 1.709 1.00 80.81 85 SER A C 1
ATOM 679 O O . SER A 1 85 ? -12.981 3.026 1.039 1.00 80.81 85 SER A O 1
ATOM 681 N N . TRP A 1 86 ? -15.188 3.348 1.128 1.00 78.94 86 TRP A N 1
ATOM 682 C CA . TRP A 1 86 ? -15.356 3.472 -0.329 1.00 78.94 86 TRP A CA 1
ATOM 683 C C . TRP A 1 86 ? -14.386 4.467 -0.989 1.00 78.94 86 TRP A C 1
ATOM 685 O O . TRP A 1 86 ? -13.815 4.176 -2.042 1.00 78.94 86 TRP A O 1
ATOM 695 N N . ASN A 1 87 ? -14.141 5.616 -0.351 1.00 79.62 87 ASN A N 1
ATOM 696 C CA . ASN A 1 87 ? -13.202 6.619 -0.859 1.00 79.62 87 ASN A CA 1
ATOM 697 C C . ASN A 1 87 ? -11.750 6.129 -0.811 1.00 79.62 87 ASN A C 1
ATOM 699 O O . ASN A 1 87 ? -10.994 6.355 -1.758 1.00 79.62 87 ASN A O 1
ATOM 703 N N . GLN A 1 88 ? -11.359 5.451 0.269 1.00 80.94 88 GLN A N 1
ATOM 704 C CA . GLN A 1 88 ? -10.018 4.878 0.414 1.00 80.94 88 GLN A CA 1
ATOM 705 C C . GLN A 1 88 ? -9.807 3.721 -0.561 1.00 80.94 88 GLN A C 1
ATOM 707 O O . GLN A 1 88 ? -8.754 3.642 -1.184 1.00 80.94 88 GLN A O 1
ATOM 712 N N . LEU A 1 89 ? -10.826 2.891 -0.779 1.00 83.75 89 LEU A N 1
ATOM 713 C CA . LEU A 1 89 ? -10.782 1.810 -1.754 1.00 83.75 89 LEU A CA 1
ATOM 714 C C . LEU A 1 89 ? -10.613 2.354 -3.179 1.00 83.75 89 LEU A C 1
ATOM 716 O O . LEU A 1 89 ? -9.763 1.881 -3.930 1.00 83.75 89 LEU A O 1
ATOM 720 N N . SER A 1 90 ? -11.346 3.408 -3.549 1.00 84.12 90 SER A N 1
ATOM 721 C CA . SER A 1 90 ? -11.148 4.079 -4.840 1.00 84.12 90 SER A CA 1
ATOM 722 C C . SER A 1 90 ? -9.725 4.634 -4.982 1.00 84.12 90 SER A C 1
ATOM 724 O O . SER A 1 90 ? -9.096 4.473 -6.029 1.00 84.12 90 SER A O 1
ATOM 726 N N . GLN A 1 91 ? -9.184 5.261 -3.932 1.00 83.94 91 GLN A N 1
ATOM 727 C CA . GLN A 1 91 ? -7.797 5.742 -3.933 1.00 83.94 91 GLN A CA 1
ATOM 728 C C . GLN A 1 91 ? -6.796 4.588 -4.057 1.00 83.94 91 GLN A C 1
ATOM 730 O O . GLN A 1 91 ? -5.845 4.694 -4.828 1.00 83.94 91 GLN A O 1
ATOM 735 N N . PHE A 1 92 ? -7.038 3.469 -3.374 1.00 84.94 92 PHE A N 1
ATOM 736 C CA . PHE A 1 92 ? -6.239 2.255 -3.492 1.00 84.94 92 PHE A CA 1
ATOM 737 C C . PHE A 1 92 ? -6.205 1.753 -4.936 1.00 84.94 92 PHE A C 1
ATOM 739 O O . PHE A 1 92 ? -5.130 1.588 -5.506 1.00 84.94 92 PHE A O 1
ATOM 746 N N . HIS A 1 93 ? -7.365 1.606 -5.583 1.00 85.94 93 HIS A N 1
ATOM 747 C CA . HIS A 1 93 ? -7.440 1.183 -6.983 1.00 85.94 93 HIS A CA 1
ATOM 748 C C . HIS A 1 93 ? -6.724 2.149 -7.935 1.00 85.94 93 HIS A C 1
ATOM 750 O O . HIS A 1 93 ? -6.055 1.712 -8.873 1.00 85.94 93 HIS A O 1
ATOM 756 N N . GLN A 1 94 ? -6.818 3.460 -7.697 1.00 85.69 94 GLN A N 1
ATOM 757 C CA . GLN A 1 94 ? -6.077 4.450 -8.482 1.00 85.69 94 GLN A CA 1
ATOM 758 C C . GLN A 1 94 ? -4.562 4.292 -8.318 1.00 85.69 94 GLN A C 1
ATOM 760 O O . GLN A 1 94 ? -3.837 4.370 -9.310 1.00 85.69 94 GLN A O 1
ATOM 765 N N . LEU A 1 95 ? -4.082 4.036 -7.099 1.00 85.38 95 LEU A N 1
ATOM 766 C CA . LEU A 1 95 ? -2.665 3.786 -6.830 1.00 85.38 95 LEU A CA 1
ATOM 767 C C . LEU A 1 95 ? -2.196 2.481 -7.481 1.00 85.38 95 LEU A C 1
ATOM 769 O O . LEU A 1 95 ? -1.160 2.478 -8.141 1.00 85.38 95 LEU A O 1
ATOM 773 N N . VAL A 1 96 ? -2.990 1.409 -7.391 1.00 86.06 96 VAL A N 1
ATOM 774 C CA . VAL A 1 96 ? -2.729 0.137 -8.083 1.00 86.06 96 VAL A CA 1
ATOM 775 C C . VAL A 1 96 ? -2.564 0.376 -9.585 1.00 86.06 96 VAL A C 1
ATOM 777 O O . VAL A 1 96 ? -1.568 -0.044 -10.173 1.00 86.06 96 VAL A O 1
ATOM 780 N N . ASN A 1 97 ? -3.504 1.091 -10.207 1.00 84.62 97 ASN A N 1
ATOM 781 C CA . ASN A 1 97 ? -3.465 1.377 -11.640 1.00 84.62 97 ASN A CA 1
ATOM 782 C C . ASN A 1 97 ? -2.296 2.287 -12.031 1.00 84.62 97 ASN A C 1
ATOM 784 O O . ASN A 1 97 ? -1.669 2.055 -13.061 1.00 84.62 97 ASN A O 1
ATOM 788 N N . ARG A 1 98 ? -1.970 3.288 -11.207 1.00 84.56 98 ARG A N 1
ATOM 789 C CA . ARG A 1 98 ? -0.827 4.184 -11.427 1.00 84.56 98 ARG A CA 1
ATOM 790 C C . ARG A 1 98 ? 0.498 3.423 -11.383 1.00 84.56 98 ARG A C 1
ATOM 792 O O . ARG A 1 98 ? 1.320 3.579 -12.279 1.00 84.56 98 ARG A O 1
ATOM 799 N N . CYS A 1 99 ? 0.682 2.581 -10.372 1.00 84.69 99 CYS A N 1
ATOM 800 C CA . CYS A 1 99 ? 1.917 1.827 -10.156 1.00 84.69 99 CYS A CA 1
ATOM 801 C C . CYS A 1 99 ? 2.085 0.639 -11.110 1.00 84.69 99 CYS A C 1
ATOM 803 O O . CYS A 1 99 ? 3.202 0.190 -11.360 1.00 84.69 99 CYS A O 1
ATOM 805 N N . ARG A 1 100 ? 0.988 0.201 -11.743 1.00 79.88 100 ARG A N 1
ATOM 806 C CA . ARG A 1 100 ? 0.959 -0.911 -12.700 1.00 79.88 100 ARG A CA 1
ATOM 807 C C . ARG A 1 100 ? 1.990 -0.782 -13.829 1.00 79.88 100 ARG A C 1
ATOM 809 O O . ARG A 1 100 ? 2.511 -1.793 -14.293 1.00 79.88 100 ARG A O 1
ATOM 816 N N . HIS A 1 101 ? 2.272 0.443 -14.272 1.00 62.22 101 HIS A N 1
ATOM 817 C CA . HIS A 1 101 ? 3.144 0.714 -15.417 1.00 62.22 101 HIS A CA 1
ATOM 818 C C . HIS A 1 101 ? 4.631 0.418 -15.147 1.00 62.22 101 HIS A C 1
ATOM 820 O O . HIS A 1 101 ? 5.351 0.119 -16.094 1.00 62.22 101 HIS A O 1
ATOM 826 N N . GLY A 1 102 ? 5.085 0.437 -13.886 1.00 57.38 102 GLY A N 1
ATOM 827 C CA . GLY A 1 102 ? 6.469 0.090 -13.531 1.00 57.38 102 GLY A CA 1
ATOM 828 C C . GLY A 1 102 ? 6.732 -1.419 -13.539 1.00 57.38 102 GLY A C 1
ATOM 829 O O . GLY A 1 102 ? 7.782 -1.868 -13.980 1.00 57.38 102 GLY A O 1
ATOM 830 N N . VAL A 1 103 ? 5.736 -2.211 -13.132 1.00 55.34 103 VAL A N 1
ATOM 831 C CA . VAL A 1 103 ? 5.870 -3.665 -12.929 1.00 55.34 103 VAL A CA 1
ATOM 832 C C . VAL A 1 103 ? 5.559 -4.470 -14.198 1.00 55.34 103 VAL A C 1
ATOM 834 O O . VAL A 1 103 ? 6.112 -5.546 -14.420 1.00 55.34 103 VAL A O 1
ATOM 837 N N . GLN A 1 104 ? 4.715 -3.947 -15.096 1.00 52.66 104 GLN A N 1
ATOM 838 C CA . GLN A 1 104 ? 4.425 -4.598 -16.384 1.00 52.66 104 GLN A CA 1
ATOM 839 C C . GLN A 1 104 ? 5.648 -4.691 -17.313 1.00 52.66 104 GLN A C 1
ATOM 841 O O . GLN A 1 104 ? 5.699 -5.605 -18.132 1.00 52.66 104 GLN A O 1
ATOM 846 N N . ALA A 1 105 ? 6.648 -3.816 -17.158 1.00 48.00 105 ALA A N 1
ATOM 847 C CA . ALA A 1 105 ? 7.906 -3.890 -17.904 1.00 48.00 105 ALA A CA 1
ATOM 848 C C . ALA A 1 105 ? 8.801 -5.073 -17.477 1.00 48.00 105 ALA A C 1
ATOM 850 O O . ALA A 1 105 ? 9.649 -5.505 -18.254 1.00 48.00 105 ALA A O 1
ATOM 851 N N . ALA A 1 106 ? 8.593 -5.628 -16.276 1.00 44.31 106 ALA A N 1
ATOM 852 C CA . ALA A 1 106 ? 9.375 -6.738 -15.729 1.00 44.31 106 ALA A CA 1
ATOM 853 C C . ALA A 1 106 ? 8.778 -8.130 -16.023 1.00 44.31 106 ALA A C 1
ATOM 855 O O . ALA A 1 106 ? 9.379 -9.142 -15.666 1.00 44.31 106 ALA A O 1
ATOM 856 N N . ARG A 1 107 ? 7.608 -8.214 -16.678 1.00 45.66 107 ARG A N 1
ATOM 857 C CA . ARG A 1 107 ? 6.974 -9.493 -17.043 1.00 45.66 107 ARG A CA 1
ATOM 858 C C . ARG A 1 107 ? 7.350 -9.923 -18.467 1.00 45.66 107 ARG A C 1
ATOM 860 O O . ARG A 1 107 ? 6.806 -9.357 -19.417 1.00 45.66 107 ARG A O 1
ATOM 867 N N . PRO A 1 108 ? 8.158 -10.983 -18.667 1.00 42.34 108 PRO A N 1
ATOM 868 C CA . PRO A 1 108 ? 8.170 -11.677 -19.943 1.00 42.34 108 PRO A CA 1
ATOM 869 C C . PRO A 1 108 ? 6.859 -12.474 -20.051 1.00 42.34 108 PRO A C 1
ATOM 871 O O . PRO A 1 108 ? 6.643 -13.429 -19.312 1.00 42.34 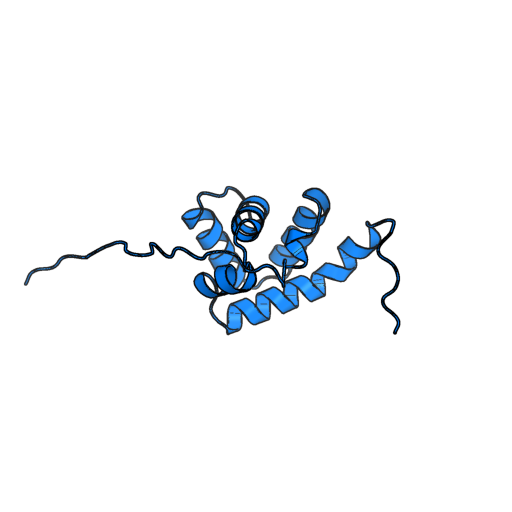108 PRO A O 1
ATOM 874 N N . GLY A 1 109 ? 5.952 -12.060 -20.941 1.00 50.31 109 GLY A N 1
ATOM 875 C CA . GLY A 1 109 ? 4.833 -12.911 -21.376 1.00 50.31 109 GLY A CA 1
ATOM 876 C C . GLY A 1 109 ? 3.405 -12.418 -21.127 1.00 50.31 109 GLY A C 1
ATOM 877 O O . GLY A 1 109 ? 2.476 -13.126 -21.504 1.00 50.31 109 GLY A O 1
ATOM 878 N N . PHE A 1 110 ? 3.170 -11.221 -20.575 1.00 47.41 110 PHE A N 1
ATOM 879 C CA . PHE A 1 110 ? 1.803 -10.675 -20.555 1.00 47.41 110 PHE A CA 1
ATOM 880 C C . PHE A 1 110 ? 1.509 -9.929 -21.857 1.00 47.41 110 PHE A C 1
ATOM 882 O O . PHE A 1 110 ? 1.801 -8.744 -22.021 1.00 47.41 110 PHE A O 1
ATOM 889 N N . GLY A 1 111 ? 0.968 -10.687 -22.809 1.00 41.19 111 GLY A N 1
ATOM 890 C CA . GLY A 1 111 ? 0.507 -10.208 -24.099 1.00 41.19 111 GLY A CA 1
ATOM 891 C C . GLY A 1 111 ? -0.369 -8.960 -23.988 1.00 41.19 111 GLY A C 1
ATOM 892 O O . GLY A 1 111 ? -1.305 -8.870 -23.198 1.00 41.19 111 GLY A O 1
ATOM 893 N N . ARG A 1 112 ? -0.010 -7.996 -24.832 1.00 40.00 112 ARG 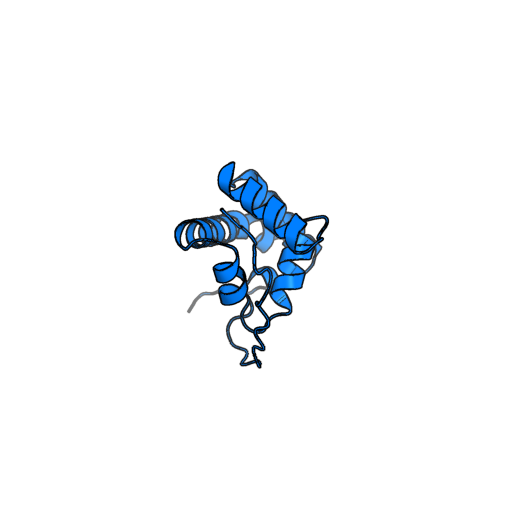A N 1
ATOM 894 C CA . ARG A 1 112 ? -0.837 -6.960 -25.451 1.00 40.00 112 ARG A CA 1
ATOM 895 C C . ARG A 1 112 ? -2.345 -7.266 -25.385 1.00 40.00 112 ARG A C 1
ATOM 897 O O . ARG A 1 112 ? -2.859 -7.982 -26.236 1.00 40.00 112 ARG A O 1
ATOM 904 N N . TRP A 1 113 ? -3.061 -6.643 -24.450 1.00 38.19 113 TRP A N 1
ATOM 905 C CA . TRP A 1 113 ? -4.511 -6.485 -24.573 1.00 38.19 113 TRP A CA 1
ATOM 906 C C . TRP A 1 113 ? -4.789 -5.487 -25.701 1.00 38.19 113 TRP A C 1
ATOM 908 O O . TRP A 1 113 ? -4.539 -4.288 -25.570 1.00 38.19 113 TRP A O 1
ATOM 918 N N . ARG A 1 114 ? -5.233 -6.014 -26.841 1.00 34.09 114 ARG A N 1
ATOM 919 C CA . ARG A 1 114 ? -5.815 -5.275 -27.960 1.00 34.09 114 ARG A CA 1
ATOM 920 C C . ARG A 1 114 ? -6.924 -6.168 -28.527 1.00 34.09 114 ARG A C 1
ATOM 922 O O . ARG A 1 114 ? -6.596 -7.237 -29.032 1.00 34.09 114 ARG A O 1
ATOM 929 N N . GLY A 1 115 ? -8.178 -5.724 -28.431 1.00 34.06 115 GLY A N 1
ATOM 930 C CA . GLY A 1 115 ? -9.366 -6.423 -28.937 1.00 34.06 115 GLY A CA 1
ATOM 931 C C . GLY A 1 115 ? -10.395 -6.636 -27.850 1.00 34.06 115 GLY A C 1
ATOM 932 O O . GLY A 1 115 ? -10.345 -7.720 -27.238 1.00 34.06 115 GLY A O 1
#

Solvent-accessible surface area (backbone atoms only — not comparable to full-atom values): 7207 Å² total; per-residue (Å²): 136,85,89,81,87,86,78,85,85,84,86,74,90,76,85,72,70,82,84,55,78,46,77,68,64,75,46,54,72,68,56,35,44,56,41,48,53,46,30,56,71,74,42,54,72,68,57,48,52,49,53,53,48,52,13,58,76,70,70,29,96,41,69,63,53,40,51,56,55,42,50,72,44,51,47,30,66,59,56,45,54,78,75,31,56,75,70,53,45,54,50,48,53,50,35,53,61,64,32,43,69,71,49,59,76,74,49,92,78,78,73,80,91,78,135

pLDDT: mean 72.71, std 18.17, range [34.06, 91.81]

Radius of gyration: 16.44 Å; Cα contacts (8 Å, |Δi|>4): 72; chains: 1; bounding box: 33×30×65 Å

Organism: Ixodes ricinus (NCBI:txid34613)